Protein AF-A0A955LXI7-F1 (afdb_monomer)

R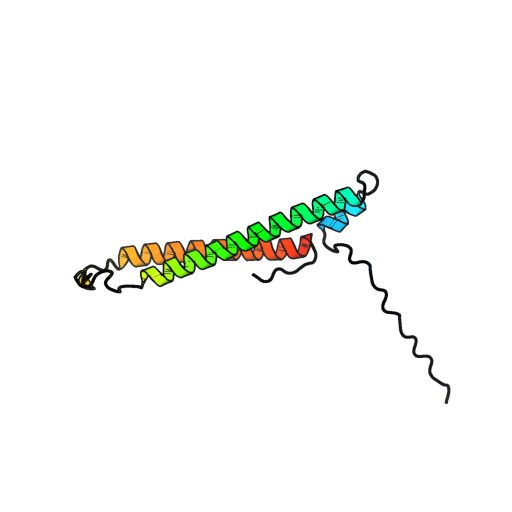adius of gyration: 26.08 Å; Cα contacts (8 Å, |Δi|>4): 73; chains: 1; bounding box: 57×61×72 Å

Secondary structure (DSSP, 8-state):
-------------------SHHHHHHHHTTTSS-HHHHHHHHHHHHHHHHHHHHHHHHHHHHHHHHHHHTT----SSTT----GGG--HHHHHHHHHHHHHHHHHHHHHHHHHHHHHHHHHS-----

pLDDT: mean 79.26, std 18.89, range [39.25, 98.19]

Solvent-accessible surface area (backbone atoms only — not comparable to full-atom values): 7689 Å² total; per-residue (Å²): 142,79,84,86,81,83,80,75,80,70,88,71,81,69,76,89,62,67,75,7,56,52,44,54,56,51,59,71,49,46,91,81,47,61,66,73,59,47,51,55,52,51,53,52,53,50,53,53,52,51,49,55,48,50,53,47,54,50,52,42,55,50,52,50,49,52,56,60,52,73,70,60,75,70,56,91,41,103,82,40,76,72,50,81,85,74,63,55,64,66,64,50,51,55,51,49,54,52,49,52,53,52,42,50,54,46,52,53,50,42,53,54,48,47,56,49,45,24,54,35,50,60,48,86,82,88,130

Mean predicted aligned error: 11.69 Å

Nearest PDB structures (foldseek):
  1fxk-assembly1_B  TM=3.696E-01  e=3.073E+00  Methanothermobacter thermautotrophicus
  7tvb-assembly1_A  TM=4.093E-01  e=9.534E+00  Homo sapiens
  1y1u-assembly2_C-2  TM=3.558E-01  e=7.512E+00  Mus musculus

Foldseek 3Di:
DDDDDPPPPDPDPDDPQQPAPQSVVLVVVCVPDPPVVSVVVLVVVLVVLLVVLVVLVVVLVVLVVVLVCLPVCDQPDPPDCPPPVVDDPVVNVVVNVVSVVVSVVSVVVSVVSQVVSCRGGVDGDDD

Sequence (127 aa):
MSDVVEVQDTNVSNGDYPTGAFAQSLYRNNRKIRQDRADQIIESAQIHYKRECEDIALNIKQLQREQDNMLDLSPTDARSLVLASDFNAKEYTEKDIAIGVKIRNLQIKLDIAQKRYESLFGETLNL

Organism: NCBI:txid2053526

Structure (mmCIF, N/CA/C/O backbone):
data_AF-A0A955LXI7-F1
#
_entry.id   AF-A0A955LXI7-F1
#
loop_
_atom_site.group_PDB
_atom_site.id
_atom_site.type_symbol
_atom_site.label_atom_id
_atom_site.label_alt_id
_atom_site.label_comp_id
_atom_site.label_asym_id
_atom_site.label_entity_id
_atom_site.label_seq_id
_atom_site.pdbx_PDB_ins_code
_atom_site.Cartn_x
_atom_site.Cartn_y
_atom_site.Cartn_z
_atom_site.occupancy
_atom_site.B_iso_or_equiv
_atom_site.auth_seq_id
_atom_site.auth_comp_id
_a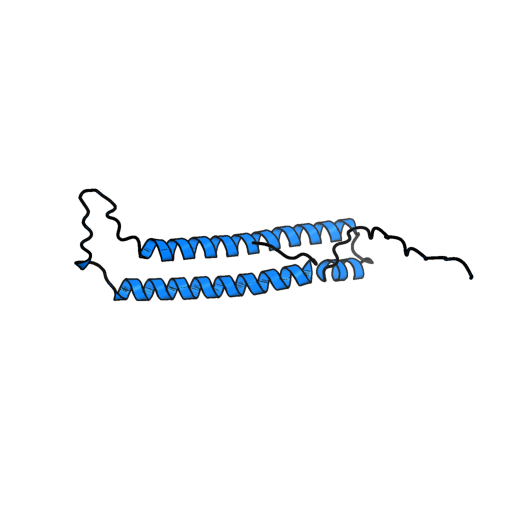tom_site.auth_asym_id
_atom_site.auth_atom_id
_atom_site.pdbx_PDB_model_num
ATOM 1 N N . MET A 1 1 ? 32.423 -48.430 -22.986 1.00 46.81 1 MET A N 1
ATOM 2 C CA . MET A 1 1 ? 33.087 -47.351 -22.233 1.00 46.81 1 MET A CA 1
ATOM 3 C C . MET A 1 1 ? 33.480 -46.307 -23.251 1.00 46.81 1 MET A C 1
ATOM 5 O O . MET A 1 1 ? 34.414 -46.535 -24.005 1.00 46.81 1 MET A O 1
ATOM 9 N N . SER A 1 2 ? 32.677 -45.257 -23.360 1.00 42.22 2 SER A N 1
ATOM 10 C CA . SER A 1 2 ? 32.963 -44.103 -24.206 1.00 42.22 2 SER A CA 1
ATOM 11 C C . SER A 1 2 ? 32.711 -42.888 -23.339 1.00 42.22 2 SER A C 1
ATOM 13 O O . SER A 1 2 ? 31.625 -42.743 -22.777 1.00 42.22 2 SER A O 1
ATOM 15 N N . ASP A 1 3 ? 33.783 -42.136 -23.153 1.00 41.00 3 ASP A N 1
ATOM 16 C CA . ASP A 1 3 ? 33.894 -41.038 -22.219 1.00 41.00 3 ASP A CA 1
ATOM 17 C C . ASP A 1 3 ? 32.977 -39.863 -22.568 1.00 41.00 3 ASP A C 1
ATOM 19 O O . ASP A 1 3 ? 32.769 -39.498 -23.725 1.00 41.00 3 ASP A O 1
ATOM 23 N N . VAL A 1 4 ? 32.448 -39.315 -21.480 1.00 49.19 4 VAL A N 1
ATOM 24 C CA . VAL A 1 4 ? 31.926 -37.975 -21.219 1.00 49.19 4 VAL A CA 1
ATOM 25 C C . VAL A 1 4 ? 32.295 -36.912 -22.261 1.00 49.19 4 VAL A C 1
ATOM 27 O O . VAL A 1 4 ? 33.458 -36.553 -22.416 1.00 49.19 4 VAL A O 1
ATOM 30 N N . VAL A 1 5 ? 31.266 -36.280 -22.830 1.00 42.69 5 VAL A N 1
ATOM 31 C CA . VAL A 1 5 ? 31.273 -34.829 -23.059 1.00 42.69 5 VAL A CA 1
ATOM 32 C C . VAL A 1 5 ? 29.953 -34.293 -22.519 1.00 42.69 5 VAL A C 1
ATOM 34 O O . VAL A 1 5 ? 28.928 -34.272 -23.196 1.00 42.69 5 VAL A O 1
ATOM 37 N N . GLU A 1 6 ? 29.983 -33.930 -21.243 1.00 43.91 6 GLU A N 1
ATOM 38 C CA . GLU A 1 6 ? 28.951 -33.137 -20.594 1.00 43.91 6 GLU A CA 1
ATOM 39 C C . GLU A 1 6 ? 29.071 -31.719 -21.165 1.00 43.91 6 GLU A C 1
ATOM 41 O O . GLU A 1 6 ? 29.999 -30.975 -20.843 1.00 43.91 6 GLU A O 1
ATOM 46 N N . VAL A 1 7 ? 28.194 -31.378 -22.110 1.00 47.66 7 VAL A N 1
ATOM 47 C CA . VAL A 1 7 ? 28.119 -30.018 -22.645 1.00 47.66 7 VAL A CA 1
ATOM 48 C C . VAL A 1 7 ? 27.458 -29.174 -21.563 1.00 47.66 7 VAL A C 1
ATOM 50 O O . VAL A 1 7 ? 26.243 -29.190 -21.387 1.00 47.66 7 VAL A O 1
ATOM 53 N N . GLN A 1 8 ? 28.293 -28.497 -20.778 1.00 39.25 8 GLN A N 1
ATOM 54 C CA . GLN A 1 8 ? 27.874 -27.412 -19.907 1.00 39.25 8 GLN A CA 1
ATOM 55 C C . GLN A 1 8 ? 27.351 -26.292 -20.804 1.00 39.25 8 GLN A C 1
ATOM 57 O O . GLN A 1 8 ? 28.139 -25.524 -21.359 1.00 39.25 8 GLN A O 1
ATOM 62 N N . ASP A 1 9 ? 26.031 -26.219 -20.976 1.00 43.31 9 ASP A N 1
ATOM 63 C CA . ASP A 1 9 ? 25.425 -25.067 -21.623 1.00 43.31 9 ASP A CA 1
ATOM 64 C C . ASP A 1 9 ? 25.665 -23.847 -20.738 1.00 43.31 9 ASP A C 1
ATOM 66 O O . ASP A 1 9 ? 25.190 -23.705 -19.609 1.00 43.31 9 ASP A O 1
ATOM 70 N N . THR A 1 10 ? 26.535 -23.012 -21.283 1.00 40.53 10 THR A N 1
ATOM 71 C CA . THR A 1 10 ? 27.106 -21.815 -20.711 1.00 40.53 10 THR A CA 1
ATOM 72 C C . THR A 1 10 ? 26.027 -20.894 -20.173 1.00 40.53 10 THR A C 1
ATOM 74 O O . THR A 1 10 ? 25.107 -20.501 -20.888 1.00 40.53 10 THR A O 1
ATOM 77 N N . ASN A 1 11 ? 26.224 -20.505 -18.918 1.00 50.91 11 ASN A N 1
ATOM 78 C CA . ASN A 1 11 ? 25.641 -19.344 -18.270 1.00 50.91 11 ASN A CA 1
ATOM 79 C C . ASN A 1 11 ? 25.892 -18.107 -19.156 1.00 50.91 11 ASN A C 1
ATOM 81 O O . ASN A 1 11 ? 26.928 -17.448 -19.055 1.00 50.91 11 ASN A O 1
ATOM 85 N N . VAL A 1 12 ? 24.976 -17.825 -20.084 1.00 46.44 12 VAL A N 1
ATOM 86 C CA . VAL A 1 12 ? 24.955 -16.552 -20.798 1.00 46.44 12 VAL A CA 1
ATOM 87 C C . VAL A 1 12 ? 24.346 -15.563 -19.822 1.00 46.44 12 VAL A C 1
ATOM 89 O O . VAL A 1 12 ? 23.145 -15.593 -19.557 1.00 46.44 12 VAL A O 1
ATOM 92 N N . SER A 1 13 ? 25.195 -14.710 -19.253 1.00 46.88 13 SER A N 1
ATOM 93 C CA . SER A 1 13 ? 24.783 -13.493 -18.565 1.00 46.88 13 SER A CA 1
ATOM 94 C C . SER A 1 13 ? 23.979 -12.647 -19.552 1.00 46.88 13 SER A C 1
ATOM 96 O O . SER A 1 13 ? 24.543 -11.864 -20.320 1.00 46.88 13 SER A O 1
ATOM 98 N N . ASN A 1 14 ? 22.664 -12.866 -19.586 1.00 42.47 14 ASN A N 1
ATOM 99 C CA . ASN A 1 14 ? 21.737 -12.005 -20.295 1.00 42.47 14 ASN A CA 1
ATOM 100 C C . ASN A 1 14 ? 21.895 -10.621 -19.673 1.00 42.47 14 ASN A C 1
ATOM 102 O O . ASN A 1 14 ? 21.660 -10.457 -18.478 1.00 42.47 14 ASN A O 1
ATOM 106 N N . GLY A 1 15 ? 22.354 -9.652 -20.467 1.00 39.41 15 GLY A N 1
ATOM 107 C CA . GLY A 1 15 ? 22.312 -8.250 -20.073 1.00 39.41 15 GLY A CA 1
ATOM 108 C C . GLY A 1 15 ? 20.917 -7.947 -19.537 1.00 39.41 15 GLY A C 1
ATOM 109 O O . GLY A 1 15 ? 19.929 -8.352 -20.150 1.00 39.41 15 GLY A O 1
ATOM 110 N N . ASP A 1 16 ? 20.877 -7.335 -18.360 1.00 47.09 16 ASP A N 1
ATOM 111 C CA . ASP A 1 16 ? 19.719 -7.180 -17.478 1.00 47.09 16 ASP A CA 1
ATOM 112 C C . ASP A 1 16 ? 18.710 -6.175 -18.069 1.00 47.09 16 ASP A C 1
ATOM 114 O O . ASP A 1 16 ? 18.473 -5.086 -17.551 1.00 47.09 16 ASP A O 1
ATOM 118 N N . TYR A 1 17 ? 18.191 -6.477 -19.260 1.00 49.75 17 TYR A N 1
ATOM 119 C CA . TYR A 1 17 ? 17.205 -5.647 -19.927 1.00 49.75 17 TYR A CA 1
ATOM 120 C C . TYR A 1 17 ? 15.866 -5.820 -19.208 1.00 49.75 17 TYR A C 1
ATOM 122 O O . TYR A 1 17 ? 15.455 -6.963 -18.983 1.00 49.75 17 TYR A O 1
ATOM 130 N N . PRO A 1 18 ? 15.147 -4.727 -18.894 1.00 57.59 18 PRO A N 1
ATOM 131 C CA . PRO A 1 18 ? 13.849 -4.812 -18.237 1.00 57.59 18 PRO A CA 1
ATOM 132 C C . PRO A 1 18 ? 12.924 -5.708 -19.071 1.00 57.59 18 PRO A C 1
ATOM 134 O O . PRO A 1 18 ? 12.631 -5.430 -20.234 1.00 57.59 18 PRO A O 1
ATOM 137 N N . THR A 1 19 ? 12.504 -6.834 -18.500 1.00 66.56 19 THR A N 1
ATOM 138 C CA . THR A 1 19 ? 11.799 -7.907 -19.225 1.00 66.56 19 THR A CA 1
ATOM 139 C C . THR A 1 19 ? 10.282 -7.702 -19.287 1.00 66.56 19 THR A C 1
ATOM 141 O O . THR A 1 19 ? 9.582 -8.456 -19.969 1.00 66.56 19 THR A O 1
ATOM 144 N N . GLY A 1 20 ? 9.756 -6.663 -18.631 1.00 80.25 20 GLY A N 1
ATOM 145 C CA . GLY A 1 20 ? 8.323 -6.385 -18.540 1.00 80.25 20 GLY A CA 1
ATOM 146 C C . GLY A 1 20 ? 7.655 -5.895 -19.835 1.00 80.25 20 GLY A C 1
ATOM 147 O O . GLY A 1 20 ? 8.298 -5.431 -20.784 1.00 80.25 20 GLY A O 1
ATOM 148 N N . ALA A 1 21 ? 6.318 -5.967 -19.875 1.00 80.44 21 ALA A N 1
ATOM 149 C CA . ALA A 1 21 ? 5.517 -5.608 -21.052 1.00 80.44 21 ALA A CA 1
ATOM 150 C C . ALA A 1 21 ? 5.751 -4.162 -21.536 1.00 80.44 21 ALA A C 1
ATOM 152 O O . ALA A 1 21 ? 5.604 -3.865 -22.726 1.00 80.44 21 ALA A O 1
ATOM 153 N N . PHE A 1 22 ? 6.131 -3.259 -20.626 1.00 81.56 22 PHE A N 1
ATOM 154 C CA . PHE A 1 22 ? 6.382 -1.855 -20.934 1.00 81.56 22 PHE A CA 1
ATOM 155 C C . PHE A 1 22 ? 7.657 -1.674 -21.771 1.00 81.56 22 PHE A C 1
ATOM 157 O O . PHE A 1 22 ? 7.631 -1.026 -22.821 1.00 81.56 22 PHE A O 1
ATOM 164 N N . ALA A 1 23 ? 8.739 -2.341 -21.368 1.00 79.25 23 ALA A N 1
ATOM 165 C CA . ALA A 1 23 ? 10.004 -2.360 -22.092 1.00 79.25 23 ALA A CA 1
ATOM 166 C C . ALA A 1 23 ? 9.858 -3.023 -23.469 1.00 79.25 23 ALA A C 1
ATOM 168 O O . ALA A 1 23 ? 10.253 -2.451 -24.485 1.00 79.25 23 ALA A O 1
ATOM 169 N N . GLN A 1 24 ? 9.166 -4.166 -23.539 1.00 81.88 24 GLN A N 1
ATOM 170 C CA . GLN A 1 24 ? 8.886 -4.850 -24.807 1.00 81.88 24 GLN A CA 1
ATOM 171 C C . GLN A 1 24 ? 8.121 -3.960 -25.802 1.00 81.88 24 GLN A C 1
ATOM 173 O O . GLN A 1 24 ? 8.411 -3.973 -27.000 1.00 81.88 24 GLN A O 1
ATOM 178 N N . SER A 1 25 ? 7.158 -3.166 -25.324 1.00 79.81 25 SER A N 1
ATOM 179 C CA . SER A 1 25 ? 6.387 -2.236 -26.160 1.00 79.81 25 SER A CA 1
ATOM 180 C C . SER A 1 25 ? 7.235 -1.071 -26.686 1.00 79.81 25 SER A C 1
ATOM 182 O O . SER A 1 25 ? 7.137 -0.699 -27.863 1.00 79.81 25 SER A O 1
ATOM 184 N N . LEU A 1 26 ? 8.087 -0.497 -25.833 1.00 78.31 26 LEU A N 1
ATOM 185 C CA . LEU A 1 26 ? 8.937 0.634 -26.201 1.00 78.31 26 LEU A CA 1
ATOM 186 C C . LEU A 1 26 ? 10.066 0.208 -27.143 1.00 78.31 26 LEU A C 1
ATOM 188 O O . LEU A 1 26 ? 10.273 0.849 -28.175 1.00 78.31 26 LEU A O 1
ATOM 192 N N . TYR A 1 27 ? 10.716 -0.924 -26.869 1.00 76.69 27 TYR A N 1
ATOM 193 C CA . TYR A 1 27 ? 11.778 -1.450 -27.722 1.00 76.69 27 TYR A CA 1
ATOM 194 C C . TYR A 1 27 ? 11.263 -1.997 -29.056 1.00 76.69 27 TYR A C 1
ATOM 196 O O . TYR A 1 27 ? 11.975 -1.906 -30.051 1.00 76.69 27 TYR A O 1
ATOM 204 N N . ARG A 1 28 ? 10.024 -2.505 -29.149 1.00 71.62 28 ARG A N 1
ATOM 205 C CA . ARG A 1 28 ? 9.427 -2.892 -30.448 1.00 71.62 28 ARG A CA 1
ATOM 206 C C . ARG A 1 28 ? 9.191 -1.702 -31.380 1.00 71.62 28 ARG A C 1
ATOM 208 O O . ARG A 1 28 ? 9.219 -1.866 -32.597 1.00 71.62 28 ARG A O 1
ATOM 215 N N . ASN A 1 29 ? 9.022 -0.498 -30.836 1.00 61.69 29 ASN A N 1
ATOM 216 C CA . ASN A 1 29 ? 8.875 0.735 -31.614 1.00 61.69 29 ASN A CA 1
ATOM 217 C C . ASN A 1 29 ? 10.219 1.407 -31.980 1.00 61.69 29 ASN A C 1
ATOM 219 O O . ASN A 1 29 ? 10.211 2.527 -3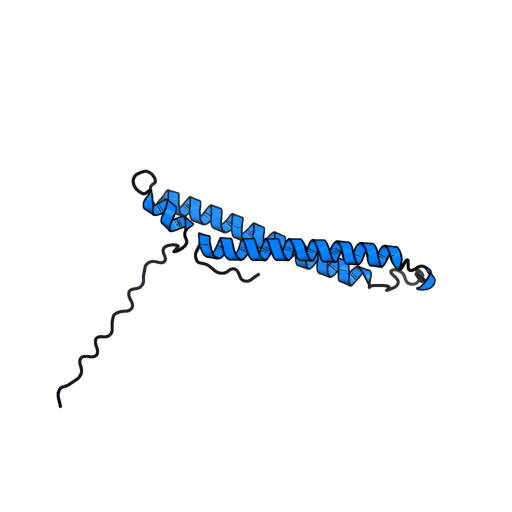2.501 1.00 61.69 29 ASN A O 1
ATOM 223 N N . ASN A 1 30 ? 11.361 0.725 -31.775 1.00 49.94 30 ASN A N 1
ATOM 224 C CA . ASN A 1 30 ? 12.746 1.226 -31.913 1.00 49.94 30 ASN A CA 1
ATOM 225 C C . ASN A 1 30 ? 13.097 1.955 -33.224 1.00 49.94 30 ASN A C 1
ATOM 227 O O . ASN A 1 30 ? 14.127 2.612 -33.305 1.00 49.94 30 ASN A O 1
ATOM 231 N N . ARG A 1 31 ? 12.260 1.913 -34.266 1.00 56.41 31 ARG A N 1
ATOM 232 C CA . ARG A 1 31 ? 12.475 2.760 -35.451 1.00 56.41 31 ARG A CA 1
ATOM 233 C C . ARG A 1 31 ? 12.284 4.262 -35.188 1.00 56.41 31 ARG A C 1
ATOM 235 O O . ARG A 1 31 ? 12.696 5.049 -36.034 1.00 56.41 31 ARG A O 1
ATOM 242 N N . LYS A 1 32 ? 11.660 4.682 -34.074 1.00 59.16 32 LYS A N 1
ATOM 243 C CA . LYS A 1 32 ? 11.348 6.106 -33.797 1.00 59.16 32 LYS A CA 1
ATOM 244 C C . LYS A 1 32 ? 11.900 6.671 -32.482 1.00 59.16 32 LYS A C 1
ATOM 246 O O . LYS A 1 32 ? 11.900 7.889 -32.321 1.00 59.16 32 LYS A O 1
ATOM 251 N N . ILE A 1 33 ? 12.362 5.840 -31.549 1.00 63.28 33 ILE A N 1
ATOM 252 C CA . ILE A 1 33 ? 12.867 6.273 -30.236 1.00 63.28 33 ILE A CA 1
ATOM 253 C C . ILE A 1 33 ? 14.229 5.616 -30.015 1.00 63.28 33 ILE A C 1
ATOM 255 O O . ILE A 1 33 ? 14.357 4.412 -30.191 1.00 63.28 33 ILE A O 1
ATOM 259 N N . ARG A 1 34 ? 15.239 6.417 -29.655 1.00 75.12 34 ARG A N 1
ATOM 260 C CA . ARG A 1 34 ? 16.561 5.916 -29.252 1.00 75.12 34 ARG A CA 1
ATOM 261 C C . ARG A 1 34 ? 16.434 5.147 -27.937 1.00 75.12 34 ARG A C 1
ATOM 263 O O . ARG A 1 34 ? 15.728 5.621 -27.050 1.00 75.12 34 ARG A O 1
ATOM 270 N N . GLN A 1 35 ? 17.128 4.018 -27.826 1.00 77.12 35 GLN A N 1
ATOM 271 C CA . GLN A 1 35 ? 17.102 3.123 -26.665 1.00 77.12 35 GLN A CA 1
ATOM 272 C C . GLN A 1 35 ? 17.250 3.873 -25.331 1.00 77.12 35 GLN A C 1
ATOM 274 O O . GLN A 1 35 ? 16.368 3.756 -24.489 1.00 77.12 35 GLN A O 1
ATOM 279 N N . ASP A 1 36 ? 18.214 4.792 -25.229 1.00 77.94 36 ASP A N 1
ATOM 280 C CA . ASP A 1 36 ? 18.431 5.628 -24.036 1.00 77.94 36 ASP A CA 1
ATOM 281 C C . ASP A 1 36 ? 17.173 6.381 -23.567 1.00 77.94 36 ASP A C 1
ATOM 283 O O . ASP A 1 36 ? 16.927 6.550 -22.376 1.00 77.94 36 ASP A O 1
ATOM 287 N N . ARG A 1 37 ? 16.340 6.846 -24.507 1.00 82.88 37 ARG A N 1
ATOM 288 C CA . ARG A 1 37 ? 15.095 7.553 -24.181 1.00 82.88 37 ARG A CA 1
ATOM 289 C C . ARG A 1 37 ? 13.999 6.589 -23.737 1.00 82.88 37 ARG A C 1
ATOM 291 O O . ARG A 1 37 ? 13.166 6.973 -22.923 1.00 82.88 37 ARG A O 1
ATOM 298 N N . ALA A 1 38 ? 13.960 5.379 -24.290 1.00 83.75 38 ALA A N 1
ATOM 299 C CA . ALA A 1 38 ? 13.041 4.350 -23.817 1.00 83.75 38 ALA A CA 1
ATOM 300 C C . ALA A 1 38 ? 13.388 3.961 -22.375 1.00 83.75 38 ALA A C 1
ATOM 302 O O . ALA A 1 38 ? 12.491 3.947 -21.536 1.00 83.75 38 ALA A O 1
ATOM 303 N N . ASP A 1 39 ? 14.673 3.773 -22.080 1.00 85.19 39 ASP A N 1
ATOM 304 C CA . ASP A 1 39 ? 15.167 3.405 -20.750 1.00 85.19 39 ASP A CA 1
ATOM 305 C C . ASP A 1 39 ? 14.804 4.468 -19.705 1.00 85.19 39 ASP A C 1
ATOM 307 O O . ASP A 1 39 ? 14.183 4.148 -18.695 1.00 85.19 39 ASP A O 1
ATOM 311 N N . GLN A 1 40 ? 15.039 5.751 -20.007 1.00 87.81 40 GLN A N 1
ATOM 312 C CA . GLN A 1 40 ? 14.645 6.867 -19.133 1.00 87.81 40 GLN A CA 1
ATOM 313 C C . GLN A 1 40 ? 13.140 6.901 -18.831 1.00 87.81 40 GLN A C 1
ATOM 315 O O . GLN A 1 40 ? 12.726 7.219 -17.713 1.00 87.81 40 GLN A O 1
ATOM 320 N N . ILE A 1 41 ? 12.301 6.603 -19.829 1.00 88.38 41 ILE A N 1
ATOM 321 C CA . ILE A 1 41 ? 10.843 6.578 -19.659 1.00 88.38 41 ILE A CA 1
ATOM 322 C C . ILE A 1 41 ? 10.431 5.385 -18.791 1.00 88.38 41 ILE A C 1
ATOM 324 O O . ILE A 1 41 ? 9.573 5.547 -17.923 1.00 88.38 41 ILE A O 1
ATOM 328 N N . ILE A 1 42 ? 11.026 4.209 -19.020 1.00 89.56 42 ILE A N 1
ATOM 329 C CA . ILE A 1 42 ? 10.762 2.990 -18.242 1.00 89.56 42 ILE A CA 1
ATOM 330 C C . ILE A 1 42 ? 11.128 3.228 -16.779 1.00 89.56 42 ILE A C 1
ATOM 332 O O . ILE A 1 42 ? 10.278 3.037 -15.914 1.00 89.56 42 ILE A O 1
ATOM 336 N N . GLU A 1 43 ? 12.341 3.712 -16.517 1.00 90.69 43 GLU A N 1
ATOM 337 C CA . GLU A 1 43 ? 12.840 3.980 -15.167 1.00 90.69 43 GLU A CA 1
ATOM 338 C C . GLU A 1 43 ? 11.961 5.003 -14.438 1.00 90.69 43 GLU A C 1
ATOM 340 O O . GLU A 1 43 ? 11.499 4.756 -13.322 1.00 90.69 43 GLU A O 1
ATOM 345 N N . SER A 1 44 ? 11.644 6.124 -15.094 1.00 92.62 44 SER A N 1
ATOM 346 C CA . SER A 1 44 ? 10.774 7.149 -14.509 1.00 92.62 44 SER A CA 1
ATOM 347 C C . SER A 1 44 ? 9.401 6.575 -14.154 1.00 92.62 44 SER A C 1
ATOM 349 O O . SER A 1 44 ? 8.912 6.766 -13.039 1.00 92.62 44 SER A O 1
ATOM 351 N N . ALA A 1 45 ? 8.776 5.843 -15.083 1.00 92.88 45 ALA A N 1
ATOM 352 C CA . ALA A 1 45 ? 7.473 5.229 -14.854 1.00 92.88 45 ALA A CA 1
ATOM 353 C C . ALA A 1 45 ? 7.520 4.213 -13.706 1.00 92.88 45 ALA A C 1
ATOM 355 O O . ALA A 1 45 ? 6.619 4.196 -12.870 1.00 92.88 45 ALA A O 1
ATOM 356 N N . GLN A 1 46 ? 8.580 3.409 -13.641 1.00 93.75 46 GLN A N 1
ATOM 357 C CA . GLN A 1 46 ? 8.786 2.413 -12.601 1.00 93.75 46 GLN A CA 1
ATOM 358 C C . GLN A 1 46 ? 8.905 3.065 -11.220 1.00 93.75 46 GLN A C 1
ATOM 360 O O . GLN A 1 46 ? 8.200 2.654 -10.300 1.00 93.75 46 GLN A O 1
ATOM 365 N N . ILE A 1 47 ? 9.715 4.121 -11.076 1.00 95.12 47 ILE A N 1
ATOM 366 C CA . ILE A 1 47 ? 9.878 4.860 -9.811 1.00 95.12 47 ILE A CA 1
ATOM 367 C C . ILE A 1 47 ? 8.542 5.430 -9.331 1.00 95.12 47 ILE A C 1
ATOM 369 O O . ILE A 1 47 ? 8.185 5.266 -8.163 1.00 95.12 47 ILE A O 1
ATOM 373 N N . HIS A 1 48 ? 7.788 6.081 -10.219 1.00 95.31 48 HIS A N 1
ATOM 374 C CA . HIS A 1 48 ? 6.477 6.624 -9.864 1.00 95.31 48 HIS A CA 1
ATOM 375 C C . HIS A 1 48 ? 5.510 5.523 -9.427 1.00 95.31 48 HIS A C 1
ATOM 377 O O . HIS A 1 48 ? 4.822 5.675 -8.422 1.00 95.31 48 HIS A O 1
ATOM 383 N N . TYR A 1 49 ? 5.498 4.394 -10.133 1.00 96.25 49 TYR A N 1
ATOM 384 C CA . TYR A 1 49 ? 4.615 3.281 -9.802 1.00 96.25 49 TYR A CA 1
ATOM 385 C C . TYR A 1 49 ? 4.955 2.651 -8.442 1.00 96.25 49 TYR A C 1
ATOM 387 O O . TYR A 1 49 ? 4.044 2.359 -7.665 1.00 96.25 49 TYR A O 1
ATOM 395 N N . LYS A 1 50 ? 6.250 2.477 -8.128 1.00 95.75 50 LYS A N 1
ATOM 396 C CA . LYS A 1 50 ? 6.709 1.990 -6.814 1.00 95.75 50 LYS A CA 1
ATOM 397 C C . LYS A 1 50 ? 6.201 2.888 -5.687 1.00 95.75 50 LYS A C 1
ATOM 399 O O . LYS A 1 50 ? 5.552 2.391 -4.772 1.00 95.75 50 LYS A O 1
ATOM 404 N N . ARG A 1 51 ? 6.417 4.202 -5.812 1.00 96.38 51 ARG A N 1
ATOM 405 C CA . ARG A 1 51 ? 5.995 5.198 -4.812 1.00 96.38 51 ARG A CA 1
ATOM 406 C C . ARG A 1 51 ? 4.495 5.169 -4.555 1.00 96.38 51 ARG A C 1
ATOM 408 O O . ARG A 1 51 ? 4.077 5.126 -3.409 1.00 96.38 51 ARG A O 1
ATOM 415 N N . GLU A 1 52 ? 3.683 5.097 -5.605 1.00 97.00 52 GLU A N 1
ATOM 416 C CA . GLU A 1 52 ? 2.226 5.006 -5.442 1.00 97.00 52 GLU A CA 1
ATOM 417 C C . GLU A 1 52 ? 1.805 3.742 -4.675 1.00 97.00 52 GLU A C 1
ATOM 419 O O . GLU A 1 52 ? 0.889 3.782 -3.853 1.00 97.00 52 GLU A O 1
ATOM 424 N N . CYS A 1 53 ? 2.475 2.608 -4.906 1.00 97.06 53 CYS A N 1
ATOM 425 C CA . CYS A 1 53 ? 2.206 1.386 -4.147 1.00 97.06 53 CYS A CA 1
ATOM 426 C C . CYS A 1 53 ? 2.635 1.528 -2.676 1.00 97.06 53 CYS A C 1
ATOM 428 O O . CYS A 1 53 ? 1.892 1.118 -1.782 1.00 97.06 53 CYS A O 1
ATOM 430 N N . GLU A 1 54 ? 3.798 2.133 -2.424 1.00 97.06 54 GLU A N 1
ATOM 431 C CA . GLU A 1 54 ? 4.305 2.437 -1.079 1.00 97.06 54 GLU A CA 1
ATOM 432 C C . GLU A 1 54 ? 3.355 3.368 -0.312 1.00 97.06 54 GLU A C 1
ATOM 434 O O . GLU A 1 54 ? 3.012 3.084 0.837 1.00 97.06 54 GLU A O 1
ATOM 439 N N . ASP A 1 55 ? 2.855 4.422 -0.956 1.00 97.69 55 ASP A N 1
ATOM 440 C CA . ASP A 1 55 ? 1.913 5.373 -0.365 1.00 97.69 55 ASP A CA 1
ATOM 441 C C . ASP A 1 55 ? 0.583 4.698 -0.006 1.00 97.69 55 ASP A C 1
ATOM 443 O O . ASP A 1 55 ? 0.028 4.915 1.075 1.00 97.69 55 ASP A O 1
ATOM 447 N N . ILE A 1 56 ? 0.063 3.822 -0.874 1.00 97.69 56 ILE A N 1
ATOM 448 C CA . ILE A 1 56 ? -1.138 3.032 -0.567 1.00 97.69 56 ILE A CA 1
ATOM 449 C C . ILE A 1 56 ? -0.883 2.110 0.634 1.00 97.69 56 ILE A C 1
ATOM 451 O O . ILE A 1 56 ? -1.718 2.050 1.540 1.00 97.69 56 ILE A O 1
ATOM 455 N N . ALA A 1 57 ? 0.257 1.414 0.670 1.00 97.25 57 ALA A N 1
ATOM 456 C CA . ALA A 1 57 ? 0.623 0.536 1.779 1.00 97.25 57 ALA A CA 1
ATOM 457 C C . ALA A 1 57 ? 0.778 1.309 3.102 1.00 97.25 57 ALA A C 1
ATOM 459 O O . ALA A 1 57 ? 0.330 0.844 4.154 1.00 97.25 57 ALA A O 1
ATOM 460 N N . LEU A 1 58 ? 1.352 2.514 3.055 1.00 97.75 58 LEU A N 1
ATOM 461 C CA . LEU A 1 58 ? 1.463 3.403 4.207 1.00 97.75 58 LEU A CA 1
ATOM 462 C C . LEU A 1 58 ? 0.082 3.827 4.721 1.00 97.75 58 LEU A C 1
ATOM 464 O O . LEU A 1 58 ? -0.168 3.741 5.923 1.00 97.75 58 LEU A O 1
ATOM 468 N N . ASN A 1 59 ? -0.826 4.213 3.824 1.00 97.31 59 ASN A N 1
ATOM 469 C CA . ASN A 1 59 ? -2.194 4.593 4.183 1.00 97.31 59 ASN A CA 1
ATOM 470 C C . ASN A 1 59 ? -2.962 3.436 4.840 1.00 97.31 59 ASN A C 1
ATOM 472 O O . ASN A 1 59 ? -3.684 3.651 5.811 1.00 97.31 59 ASN A O 1
ATOM 476 N N . ILE A 1 60 ? -2.774 2.198 4.363 1.00 97.69 60 ILE A N 1
ATOM 477 C CA . ILE A 1 60 ? -3.338 1.004 5.015 1.00 97.69 60 ILE A CA 1
ATOM 478 C C . ILE A 1 60 ? -2.822 0.892 6.454 1.00 97.69 60 ILE A C 1
ATOM 480 O O . ILE A 1 60 ? -3.628 0.764 7.373 1.00 97.69 60 ILE A O 1
ATOM 484 N N . LYS A 1 61 ? -1.502 0.995 6.666 1.00 97.19 61 LYS A N 1
ATOM 485 C CA . LYS A 1 61 ? -0.891 0.915 8.006 1.00 97.19 61 LYS A CA 1
ATOM 486 C C . LYS A 1 61 ? -1.377 2.038 8.929 1.00 97.19 61 LYS A C 1
ATOM 488 O O . LYS A 1 61 ? -1.561 1.808 10.120 1.00 97.19 61 LYS A O 1
ATOM 493 N N . GLN A 1 62 ? -1.585 3.244 8.404 1.00 96.62 62 GLN A N 1
ATOM 494 C CA . GLN A 1 62 ? -2.131 4.367 9.173 1.00 96.62 62 GLN A CA 1
ATOM 495 C C . GLN A 1 62 ? -3.576 4.109 9.607 1.00 96.62 62 GLN A C 1
ATOM 497 O O . GLN A 1 62 ? -3.877 4.263 10.786 1.00 96.62 62 GLN A O 1
ATOM 502 N N . LEU A 1 63 ? -4.437 3.655 8.693 1.00 96.38 63 LEU A N 1
ATOM 503 C CA . LEU A 1 63 ? -5.833 3.339 9.006 1.00 96.38 63 LEU A CA 1
ATOM 504 C C . LEU A 1 63 ? -5.966 2.160 9.975 1.00 96.38 63 LEU A C 1
ATOM 506 O O . LEU A 1 63 ? -6.844 2.179 10.827 1.00 96.38 63 LEU A O 1
ATOM 510 N N . GLN A 1 64 ? -5.091 1.155 9.879 1.00 95.31 64 GLN A N 1
ATOM 511 C CA . GLN A 1 64 ? -5.045 0.056 10.849 1.00 95.31 64 GLN A CA 1
ATOM 512 C C . GLN A 1 64 ? -4.709 0.568 12.252 1.00 95.31 64 GLN A C 1
ATOM 514 O O . GLN A 1 64 ? -5.401 0.238 13.203 1.00 95.31 64 GLN A O 1
ATOM 519 N N . ARG A 1 65 ? -3.707 1.447 12.376 1.00 94.25 65 ARG A N 1
ATOM 520 C CA . ARG A 1 65 ? -3.381 2.079 13.664 1.00 94.25 65 ARG A CA 1
ATOM 521 C C . ARG A 1 65 ? -4.511 2.960 14.178 1.00 94.25 65 ARG A C 1
ATOM 523 O O . ARG A 1 65 ? -4.747 2.989 15.374 1.00 94.25 65 ARG A O 1
ATOM 530 N N . GLU A 1 66 ? -5.183 3.699 13.297 1.00 92.50 66 GLU A N 1
ATOM 531 C CA . GLU A 1 66 ? -6.361 4.488 13.669 1.00 92.50 66 GLU A CA 1
ATOM 532 C C . GLU A 1 66 ? -7.450 3.581 14.246 1.00 92.50 66 GLU A C 1
ATOM 534 O O . GLU A 1 66 ? -7.963 3.871 15.322 1.00 92.50 66 GLU A O 1
ATOM 539 N N . GLN A 1 67 ? -7.730 2.457 13.583 1.00 90.38 67 GLN A N 1
ATOM 540 C CA . GLN A 1 67 ? -8.679 1.451 14.050 1.00 90.38 67 GLN A CA 1
ATOM 541 C C . GLN A 1 67 ? -8.279 0.868 15.415 1.00 90.38 67 GLN A C 1
ATOM 543 O O . GLN A 1 67 ? -9.103 0.823 16.323 1.00 90.38 67 GLN A O 1
ATOM 548 N N . ASP A 1 68 ? -7.011 0.491 15.591 1.00 89.62 68 ASP A N 1
ATOM 549 C CA . ASP A 1 68 ? -6.501 -0.049 16.857 1.00 89.62 68 ASP A CA 1
ATOM 550 C C . ASP A 1 68 ? -6.585 0.990 17.991 1.00 89.62 68 ASP A C 1
ATOM 552 O O . ASP A 1 68 ? -7.001 0.679 19.107 1.00 89.62 68 ASP A O 1
ATOM 556 N N . ASN A 1 69 ? -6.259 2.251 17.695 1.00 87.25 69 ASN A N 1
ATOM 557 C CA . ASN A 1 69 ? -6.310 3.351 18.658 1.00 87.25 69 ASN A CA 1
ATOM 558 C C . ASN A 1 69 ? -7.746 3.729 19.052 1.00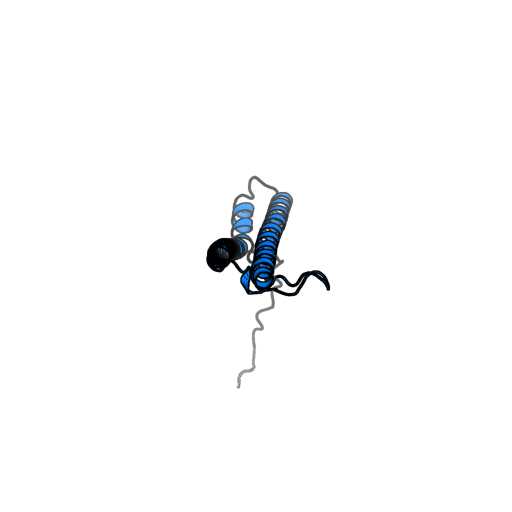 87.25 69 ASN A C 1
ATOM 560 O O . ASN A 1 69 ? -7.943 4.315 20.112 1.00 87.25 69 ASN A O 1
ATOM 564 N N . MET A 1 70 ? -8.764 3.399 18.247 1.00 84.25 70 MET A N 1
ATOM 565 C CA . MET A 1 70 ? -10.163 3.623 18.638 1.00 84.25 70 MET A CA 1
ATOM 566 C C . MET A 1 70 ? -10.588 2.774 19.842 1.00 84.25 70 MET A C 1
ATOM 568 O O . MET A 1 70 ? -11.573 3.106 20.502 1.00 84.25 70 MET A O 1
ATOM 572 N N . LEU A 1 71 ? -9.865 1.687 20.119 1.00 76.62 71 LEU A N 1
ATOM 573 C CA . LEU A 1 71 ? -10.060 0.836 21.291 1.00 76.62 71 LEU A CA 1
ATOM 574 C C . LEU A 1 71 ? -9.202 1.267 22.489 1.00 76.62 71 LEU A C 1
ATOM 576 O O . LEU A 1 71 ? -9.354 0.704 23.577 1.00 76.62 71 LEU A O 1
ATOM 580 N N . ASP A 1 72 ? -8.323 2.257 22.317 1.00 72.62 72 ASP A N 1
ATOM 581 C CA . ASP A 1 72 ? -7.510 2.796 23.400 1.00 72.62 72 ASP A CA 1
ATOM 582 C C . ASP A 1 72 ? -8.359 3.721 24.285 1.00 72.62 72 ASP A C 1
ATOM 584 O O . ASP A 1 72 ? -8.484 4.924 24.066 1.00 72.62 72 ASP A O 1
ATOM 588 N N . LEU A 1 73 ? -8.983 3.116 25.297 1.00 66.56 73 LEU A N 1
ATOM 589 C CA . LEU A 1 73 ? -9.744 3.800 26.345 1.00 66.56 73 LEU A CA 1
ATOM 590 C C . LEU A 1 73 ? -8.845 4.254 27.505 1.00 66.56 73 LEU A C 1
ATOM 592 O O . LEU A 1 73 ? -9.342 4.500 28.610 1.00 66.56 73 LEU A O 1
ATOM 596 N N . SER A 1 74 ? -7.522 4.306 27.309 1.00 61.19 74 SER A N 1
ATOM 597 C CA . SER A 1 74 ? -6.635 4.780 28.360 1.00 61.19 74 SER A CA 1
ATOM 598 C C . SER A 1 74 ? -6.929 6.255 28.675 1.00 61.19 74 SER A C 1
ATOM 600 O O . SER A 1 74 ? -7.155 7.075 27.781 1.00 61.19 74 SER A O 1
ATOM 602 N N . PRO A 1 75 ? -6.985 6.624 29.963 1.00 58.41 75 PRO A N 1
ATOM 603 C CA . PRO A 1 75 ? -7.237 7.999 30.354 1.00 58.41 75 PRO A CA 1
ATOM 604 C C . PRO A 1 75 ? -6.073 8.886 29.888 1.00 58.41 75 PRO A C 1
ATOM 606 O O . PRO A 1 75 ? -4.938 8.714 30.328 1.00 58.41 75 PRO A O 1
ATOM 609 N N . THR A 1 76 ? -6.353 9.856 29.013 1.00 62.72 76 THR A N 1
ATOM 610 C CA . THR A 1 76 ? -5.348 10.783 28.452 1.00 62.72 76 THR A CA 1
ATOM 611 C C . THR A 1 76 ? -4.762 11.754 29.482 1.00 62.72 76 THR A C 1
ATOM 613 O O . THR A 1 76 ? -3.752 12.393 29.212 1.00 62.72 76 THR A O 1
ATOM 616 N N . ASP A 1 77 ? -5.370 11.849 30.668 1.00 53.16 77 ASP A N 1
ATOM 617 C CA . ASP A 1 77 ? -4.910 12.653 31.798 1.00 53.16 77 ASP A CA 1
ATOM 618 C C . ASP A 1 77 ? -5.223 11.942 33.120 1.00 53.16 77 ASP A C 1
ATOM 620 O O . ASP A 1 77 ? -6.272 11.314 33.263 1.00 53.16 77 ASP A O 1
ATOM 624 N N . ALA A 1 78 ? -4.387 12.136 34.147 1.00 57.62 78 ALA A N 1
ATOM 625 C CA . ALA A 1 78 ? -4.573 11.565 35.494 1.00 57.62 78 ALA A CA 1
ATOM 626 C C . ALA A 1 78 ? -5.901 11.966 36.185 1.00 57.62 78 ALA A C 1
ATOM 628 O O . ALA A 1 78 ? -6.237 11.449 37.250 1.00 57.62 78 ALA A O 1
ATOM 629 N N . ARG A 1 79 ? -6.643 12.916 35.600 1.00 56.56 79 ARG A N 1
ATOM 630 C CA . ARG A 1 79 ? -7.957 13.406 36.048 1.00 56.56 79 ARG A CA 1
ATOM 631 C C . ARG A 1 79 ? -9.098 13.076 35.080 1.00 56.56 79 ARG A C 1
ATOM 633 O O . ARG A 1 79 ? -10.250 13.330 35.418 1.00 56.56 79 ARG A O 1
ATOM 640 N N . SER A 1 80 ? -8.789 12.534 33.904 1.00 53.09 80 SER A N 1
ATOM 641 C CA . SER A 1 80 ? -9.758 12.194 32.866 1.00 53.09 80 SER A CA 1
ATOM 642 C C . SER A 1 80 ? -10.111 10.717 32.976 1.00 53.09 80 SER A C 1
ATOM 644 O O . SER A 1 80 ? -9.636 9.881 32.218 1.00 53.09 80 SER A O 1
ATOM 646 N N . LEU A 1 81 ? -10.944 10.377 33.957 1.00 55.75 81 LEU A N 1
ATOM 647 C CA . LEU A 1 81 ? -11.739 9.158 33.867 1.00 55.75 81 LEU A CA 1
ATOM 648 C C . LEU A 1 81 ? -12.791 9.427 32.790 1.00 55.75 81 LEU A C 1
ATOM 650 O O . LEU A 1 81 ? -13.889 9.877 33.109 1.00 55.75 81 LEU A O 1
ATOM 654 N N . VAL A 1 82 ? -12.455 9.182 31.519 1.00 54.84 82 VAL A N 1
ATOM 655 C CA . VAL A 1 82 ? -13.493 8.850 30.539 1.00 54.84 82 VAL A CA 1
ATOM 656 C C . VAL A 1 82 ? -14.110 7.575 31.091 1.00 54.84 82 VAL A C 1
ATOM 658 O O . VAL A 1 82 ? -13.552 6.485 30.973 1.00 54.84 82 VAL A O 1
ATOM 661 N N . LEU A 1 83 ? -15.181 7.734 31.865 1.00 57.28 83 LEU A N 1
ATOM 662 C CA . LEU A 1 83 ? -15.882 6.608 32.440 1.00 57.28 83 LEU A CA 1
ATOM 663 C C . LEU A 1 83 ? -16.321 5.760 31.252 1.00 57.28 83 LEU A C 1
ATOM 665 O O . LEU A 1 83 ? -16.908 6.277 30.304 1.00 57.28 83 LEU A O 1
ATOM 669 N N . ALA A 1 84 ? -16.078 4.453 31.301 1.00 61.06 84 ALA A N 1
ATOM 670 C CA . ALA A 1 84 ? -16.573 3.520 30.288 1.00 61.06 84 ALA A CA 1
ATOM 671 C C . ALA A 1 84 ? -18.101 3.646 30.045 1.00 61.06 84 ALA A C 1
ATOM 673 O O . ALA A 1 84 ? -18.610 3.130 29.055 1.00 61.06 84 ALA A O 1
ATOM 674 N N . SER A 1 85 ? -18.828 4.351 30.925 1.00 63.09 85 SER A N 1
ATOM 675 C CA . SER A 1 85 ? -20.230 4.742 30.762 1.00 63.09 85 SER A CA 1
ATOM 676 C C . SER A 1 85 ? -20.503 5.736 29.629 1.00 63.09 85 SER A C 1
ATOM 678 O O . SER A 1 85 ? -21.618 5.737 29.120 1.00 63.09 85 SER A O 1
ATOM 680 N N . ASP A 1 86 ? -19.529 6.555 29.224 1.00 71.62 86 ASP A N 1
ATOM 681 C CA . ASP A 1 86 ? -19.695 7.562 28.161 1.00 71.62 86 ASP A CA 1
ATOM 682 C C . ASP A 1 86 ? -19.358 7.001 26.767 1.00 71.62 86 ASP A C 1
ATOM 684 O O . ASP A 1 86 ? -19.409 7.708 25.758 1.00 71.62 86 ASP A O 1
ATOM 688 N N . PHE A 1 87 ? -19.023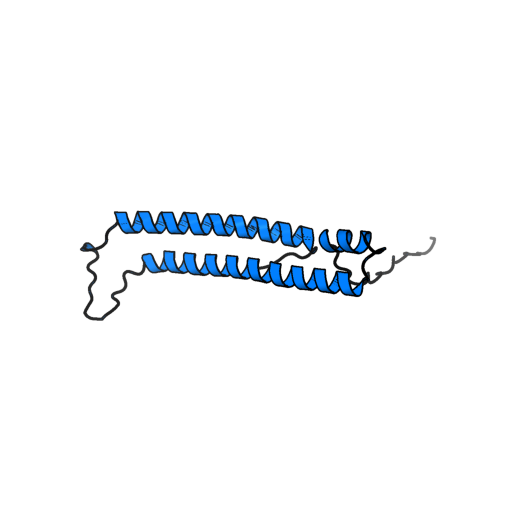 5.710 26.690 1.00 78.50 87 PHE A N 1
ATOM 689 C CA . PHE A 1 87 ? -18.722 5.037 25.436 1.00 78.50 87 PHE A CA 1
ATOM 690 C C . PHE A 1 87 ? -19.973 4.910 24.557 1.00 78.50 87 PHE A C 1
ATOM 692 O O . PHE A 1 87 ? -20.915 4.171 24.856 1.00 78.50 87 PHE A O 1
ATOM 699 N N . ASN A 1 88 ? -19.960 5.589 23.410 1.00 85.31 88 ASN A N 1
ATOM 700 C CA . ASN A 1 88 ? -21.005 5.458 22.403 1.00 85.31 88 ASN A CA 1
ATOM 701 C C . ASN A 1 88 ? -20.726 4.260 21.486 1.00 85.31 88 ASN A C 1
ATOM 703 O O . ASN A 1 88 ? -20.083 4.381 20.441 1.00 85.31 88 ASN A O 1
ATOM 707 N N . ALA A 1 89 ? -21.267 3.099 21.858 1.00 86.88 89 ALA A N 1
ATOM 708 C CA . ALA A 1 89 ? -21.090 1.858 21.106 1.00 86.88 89 ALA A CA 1
ATOM 709 C C . ALA A 1 89 ? -21.548 1.955 19.642 1.00 86.88 89 ALA A C 1
ATOM 711 O O . ALA A 1 89 ? -20.934 1.355 18.758 1.00 86.88 89 ALA A O 1
ATOM 712 N N . LYS A 1 90 ? -22.612 2.720 19.371 1.00 89.94 90 LYS A N 1
ATOM 713 C CA . LYS A 1 90 ? -23.141 2.881 18.015 1.00 89.94 90 LYS A CA 1
ATOM 714 C C . LYS A 1 90 ? -22.165 3.666 17.140 1.00 89.94 90 LYS A C 1
ATOM 716 O O . LYS A 1 90 ? -21.809 3.199 16.065 1.00 89.94 90 LYS A O 1
ATOM 721 N N . GLU A 1 91 ? -21.700 4.813 17.625 1.00 88.81 91 GLU A N 1
ATOM 722 C CA . GLU A 1 91 ? -20.756 5.659 16.889 1.00 88.81 91 GLU A CA 1
ATOM 723 C C . GLU A 1 91 ? -19.404 4.967 16.682 1.00 88.81 91 GLU A C 1
ATOM 725 O O . GLU A 1 91 ? -18.834 5.052 15.594 1.00 88.81 91 GLU A O 1
ATOM 730 N N . TYR A 1 92 ? -18.917 4.238 17.692 1.00 90.12 92 TYR A 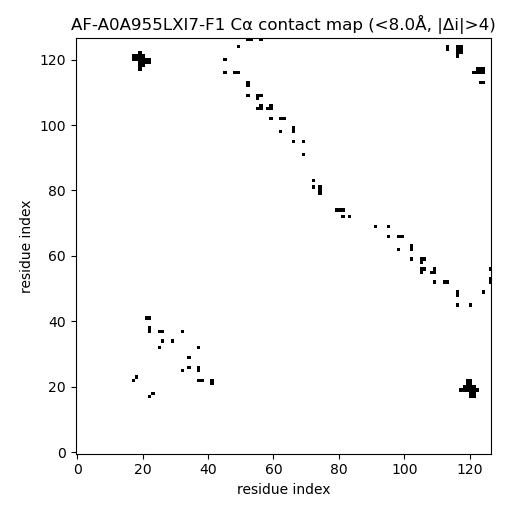N 1
ATOM 731 C CA . TYR A 1 92 ? -17.728 3.400 17.553 1.00 90.12 92 TYR A CA 1
ATOM 732 C C . TYR A 1 92 ? -17.903 2.379 16.422 1.00 90.12 92 TYR A C 1
ATOM 734 O O . TYR A 1 92 ? -17.089 2.336 15.503 1.00 90.12 92 TYR A O 1
ATOM 742 N N . THR A 1 93 ? -18.993 1.605 16.454 1.00 91.69 93 THR A N 1
ATOM 743 C CA . THR A 1 93 ? -19.248 0.534 15.477 1.00 91.69 93 THR A CA 1
ATOM 744 C C . THR A 1 93 ? -19.363 1.088 14.057 1.00 91.69 93 THR A C 1
ATOM 746 O O . THR A 1 93 ? -18.819 0.516 13.116 1.00 91.69 93 THR A O 1
ATOM 749 N N . GLU A 1 94 ? -20.043 2.224 13.886 1.00 94.50 94 GLU A N 1
ATOM 750 C CA . GLU A 1 94 ? -20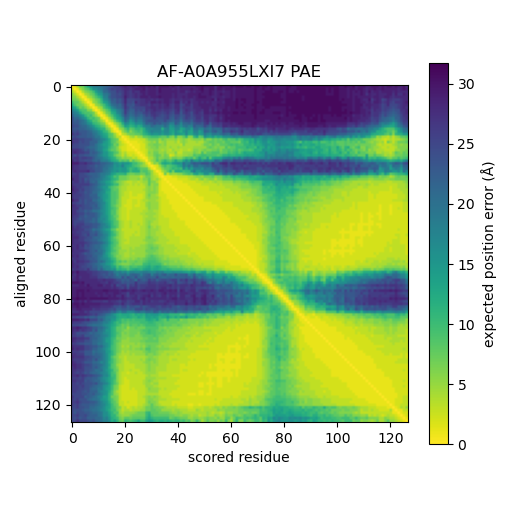.174 2.890 12.586 1.00 94.50 94 GLU A CA 1
ATOM 751 C C . GLU A 1 94 ? -18.812 3.338 12.030 1.00 94.50 94 GLU A C 1
ATOM 753 O O . GLU A 1 94 ? -18.524 3.111 10.850 1.00 94.50 94 GLU A O 1
ATOM 758 N N . LYS A 1 95 ? -17.955 3.934 12.870 1.00 93.50 95 LYS A N 1
ATOM 759 C CA . LYS A 1 95 ? -16.606 4.368 12.473 1.00 93.50 95 LYS A CA 1
ATOM 760 C C . LYS A 1 95 ? -15.680 3.188 12.179 1.00 93.50 95 LYS A C 1
ATOM 762 O O . LYS A 1 95 ? -14.991 3.216 11.161 1.00 93.50 95 LYS A O 1
ATOM 767 N N . ASP A 1 96 ? -15.706 2.155 13.015 1.00 93.94 96 ASP A N 1
ATOM 768 C CA . ASP A 1 96 ? -14.881 0.952 12.871 1.00 93.94 96 ASP A CA 1
ATOM 769 C C . ASP A 1 96 ? -15.181 0.228 11.549 1.00 93.94 96 ASP A C 1
ATOM 771 O O . ASP A 1 96 ? -14.285 -0.007 10.734 1.00 93.94 96 ASP A O 1
ATOM 775 N N . ILE A 1 97 ? -16.467 -0.001 11.254 1.00 96.38 97 ILE A N 1
ATOM 776 C CA . ILE A 1 97 ? -16.902 -0.590 9.980 1.00 96.38 97 ILE A CA 1
ATOM 777 C C . ILE A 1 97 ? -16.472 0.290 8.799 1.00 96.38 97 ILE A C 1
ATOM 779 O O . ILE A 1 97 ? -15.983 -0.220 7.786 1.00 96.38 97 ILE A O 1
ATOM 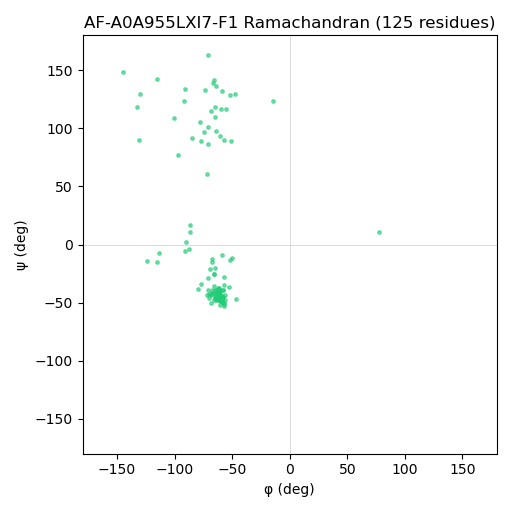783 N N . ALA A 1 98 ? -16.628 1.613 8.907 1.00 96.50 98 ALA A N 1
ATOM 784 C CA . ALA A 1 98 ? -16.249 2.533 7.839 1.00 96.50 98 ALA A CA 1
ATOM 785 C C . ALA A 1 98 ? -14.736 2.505 7.551 1.00 96.50 98 ALA A C 1
ATOM 787 O O . ALA A 1 98 ? -14.336 2.513 6.382 1.00 96.50 98 ALA A O 1
ATOM 788 N N . ILE A 1 99 ? -13.894 2.450 8.587 1.00 96.62 99 ILE A N 1
ATOM 789 C CA . ILE A 1 99 ? -12.440 2.299 8.443 1.00 96.62 99 ILE A CA 1
ATOM 790 C C . ILE A 1 99 ? -12.106 0.939 7.823 1.00 96.62 99 ILE A C 1
ATOM 792 O O . ILE A 1 99 ? -11.351 0.893 6.849 1.00 96.62 99 ILE A O 1
ATOM 796 N N . GLY A 1 100 ? -12.738 -0.146 8.280 1.00 96.94 100 GLY A N 1
ATOM 797 C CA . GLY A 1 100 ? -12.553 -1.485 7.714 1.00 96.94 100 GLY A CA 1
ATOM 798 C C . GLY A 1 100 ? -12.850 -1.553 6.209 1.00 96.94 100 GLY A C 1
ATOM 799 O O . GLY A 1 100 ? -12.062 -2.107 5.436 1.00 96.94 100 GLY A O 1
ATOM 800 N N . VAL A 1 101 ? -13.934 -0.917 5.752 1.00 98.06 101 VAL A N 1
ATOM 801 C CA . VAL A 1 101 ? -14.262 -0.821 4.317 1.00 98.06 101 VAL A CA 1
ATOM 802 C C . VAL A 1 101 ? -13.188 -0.044 3.546 1.00 98.06 101 VAL A C 1
ATOM 804 O O . VAL A 1 101 ? -12.774 -0.473 2.466 1.00 98.06 101 VAL A O 1
ATOM 807 N N . LYS A 1 102 ? -12.691 1.075 4.091 1.00 97.69 102 LYS A N 1
ATOM 808 C CA . LYS A 1 102 ? -11.607 1.855 3.464 1.00 97.69 102 LYS A CA 1
ATOM 809 C C . LYS A 1 102 ? -10.318 1.044 3.348 1.00 97.69 102 LYS A C 1
ATOM 811 O O . LYS A 1 102 ? -9.729 1.013 2.268 1.00 97.69 102 LYS A O 1
ATOM 816 N N . ILE A 1 103 ? -9.917 0.357 4.420 1.00 97.69 103 ILE A N 1
ATOM 817 C CA . ILE A 1 103 ? -8.751 -0.536 4.429 1.00 97.69 103 ILE A CA 1
ATOM 818 C C . ILE A 1 103 ? -8.905 -1.587 3.334 1.00 97.69 103 ILE A C 1
ATOM 820 O O . ILE A 1 103 ? -7.993 -1.774 2.529 1.00 97.69 103 ILE A O 1
ATOM 824 N N . ARG A 1 104 ? -10.075 -2.232 3.243 1.00 98.19 104 ARG A N 1
ATOM 825 C CA . ARG A 1 104 ? -10.301 -3.277 2.243 1.00 98.19 104 ARG A CA 1
ATOM 826 C C . ARG A 1 104 ? -10.204 -2.748 0.814 1.00 98.19 104 ARG A C 1
ATOM 828 O O . ARG A 1 104 ? -9.577 -3.385 -0.030 1.00 98.19 104 ARG A O 1
ATOM 835 N N . ASN A 1 105 ? -10.774 -1.577 0.549 1.00 98.19 105 ASN A N 1
ATOM 836 C CA . ASN A 1 105 ? -10.681 -0.934 -0.761 1.00 98.19 105 ASN A CA 1
ATOM 837 C C . ASN A 1 105 ? -9.229 -0.597 -1.129 1.00 98.19 105 ASN A C 1
ATOM 839 O O . ASN A 1 105 ? -8.817 -0.825 -2.267 1.00 98.19 105 ASN A O 1
ATOM 843 N N . LEU A 1 106 ? -8.434 -0.104 -0.174 1.00 98.06 106 LEU A N 1
ATOM 844 C CA . LEU A 1 106 ? -7.015 0.177 -0.394 1.00 98.06 106 LEU A CA 1
ATOM 845 C C . LEU A 1 106 ? -6.194 -1.097 -0.606 1.00 98.06 106 LEU A C 1
ATOM 847 O O . LEU A 1 106 ? -5.342 -1.110 -1.485 1.00 98.06 106 LEU A O 1
ATOM 851 N N . GLN A 1 107 ? -6.475 -2.179 0.124 1.00 97.81 107 GLN A N 1
ATOM 852 C CA . GLN A 1 107 ? -5.832 -3.480 -0.094 1.00 97.81 107 GLN A CA 1
ATOM 853 C C . GLN A 1 107 ? -6.112 -4.024 -1.498 1.00 97.81 107 GLN A C 1
ATOM 855 O O . GLN A 1 107 ? -5.197 -4.493 -2.166 1.00 97.81 107 GLN A O 1
ATOM 860 N N . ILE A 1 108 ? -7.362 -3.932 -1.966 1.00 98.12 108 ILE A N 1
ATOM 861 C CA . ILE A 1 108 ? -7.728 -4.326 -3.334 1.00 98.12 108 ILE A CA 1
ATOM 862 C C . ILE A 1 108 ? -6.980 -3.456 -4.349 1.00 98.12 108 ILE A C 1
ATOM 864 O O . ILE A 1 108 ? -6.424 -3.974 -5.316 1.00 98.12 108 ILE A O 1
ATOM 868 N N . LYS A 1 109 ? -6.928 -2.137 -4.121 1.00 97.38 109 LYS A N 1
ATOM 869 C CA . LYS A 1 109 ? -6.176 -1.212 -4.978 1.00 97.38 109 LYS A CA 1
ATOM 870 C C . LYS A 1 109 ? -4.689 -1.581 -5.029 1.00 97.38 109 LYS A C 1
ATOM 872 O O . LYS A 1 109 ? -4.120 -1.591 -6.117 1.00 97.38 109 LYS A O 1
ATOM 877 N N . LEU A 1 110 ? -4.087 -1.898 -3.881 1.00 97.38 110 LEU A N 1
ATOM 878 C CA . LEU A 1 110 ? -2.683 -2.287 -3.770 1.00 97.38 110 LEU A CA 1
ATOM 879 C C . LEU A 1 110 ? -2.398 -3.594 -4.516 1.00 97.38 110 LEU A C 1
ATOM 881 O O . LEU A 1 110 ? -1.473 -3.628 -5.316 1.00 97.38 110 LEU A O 1
ATOM 885 N N . ASP A 1 111 ? -3.223 -4.626 -4.330 1.00 96.88 111 ASP A N 1
ATOM 886 C CA . ASP A 1 111 ? -3.077 -5.919 -5.016 1.00 96.88 111 ASP A CA 1
ATOM 887 C C . ASP A 1 111 ? -3.149 -5.766 -6.545 1.00 96.88 111 ASP A C 1
ATOM 889 O O . ASP A 1 111 ? -2.307 -6.285 -7.280 1.00 96.88 111 ASP A O 1
ATOM 893 N N . ILE A 1 112 ? -4.118 -4.987 -7.040 1.00 96.56 112 ILE A N 1
ATOM 894 C CA . ILE A 1 112 ? -4.240 -4.682 -8.472 1.00 96.56 112 ILE A CA 1
ATOM 895 C C . ILE A 1 112 ? -2.993 -3.942 -8.973 1.00 96.56 112 ILE A C 1
ATOM 897 O O . ILE A 1 112 ? -2.470 -4.271 -10.042 1.00 96.56 112 ILE A O 1
ATOM 901 N N . ALA A 1 113 ? -2.515 -2.954 -8.214 1.00 95.06 113 ALA A N 1
ATOM 902 C CA . ALA A 1 113 ? -1.338 -2.174 -8.571 1.00 95.06 113 ALA A CA 1
ATOM 903 C C . ALA A 1 113 ? -0.068 -3.042 -8.592 1.00 95.06 113 ALA A C 1
ATOM 905 O O . ALA A 1 113 ? 0.662 -3.008 -9.578 1.00 95.06 113 ALA A O 1
ATOM 906 N N . GLN A 1 114 ? 0.161 -3.886 -7.584 1.00 95.25 114 GLN A N 1
ATOM 907 C CA . GLN A 1 114 ? 1.314 -4.791 -7.512 1.00 95.25 114 GLN A CA 1
ATOM 908 C C . GLN A 1 114 ? 1.335 -5.788 -8.676 1.00 95.25 114 GLN A C 1
ATOM 910 O O . GLN A 1 114 ? 2.351 -5.914 -9.358 1.00 95.25 114 GLN A O 1
ATOM 915 N N . LYS A 1 115 ? 0.198 -6.427 -8.981 1.00 95.00 115 LYS A N 1
ATOM 916 C CA . LYS A 1 115 ? 0.080 -7.337 -10.138 1.00 95.00 115 LYS A CA 1
ATOM 917 C C . LYS A 1 115 ? 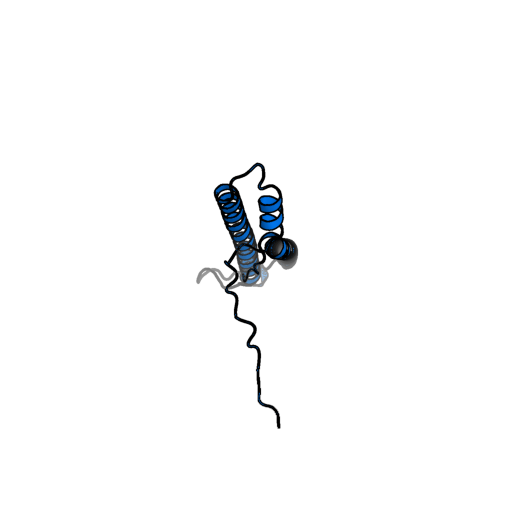0.362 -6.626 -11.454 1.00 95.00 115 LYS A C 1
ATOM 919 O O . LYS A 1 115 ? 0.984 -7.173 -12.366 1.00 95.00 115 LYS A O 1
ATOM 924 N N . ARG A 1 116 ? -0.120 -5.389 -11.583 1.00 94.00 116 ARG A N 1
ATOM 925 C CA . ARG A 1 116 ? 0.107 -4.600 -12.789 1.00 94.00 116 ARG A CA 1
ATOM 926 C C . ARG A 1 116 ? 1.558 -4.147 -12.895 1.00 94.00 116 ARG A C 1
ATOM 928 O O . ARG A 1 116 ? 2.096 -4.178 -13.997 1.00 94.00 116 ARG A O 1
ATOM 935 N N . TYR A 1 117 ? 2.177 -3.767 -11.785 1.00 94.25 117 TYR A N 1
ATOM 936 C CA . TYR A 1 117 ? 3.592 -3.436 -11.701 1.00 94.25 117 TYR A CA 1
ATOM 937 C C . TYR A 1 117 ? 4.456 -4.616 -12.171 1.00 94.25 117 TYR A C 1
ATOM 939 O O . TYR A 1 117 ? 5.257 -4.456 -13.090 1.00 94.25 117 TYR A O 1
ATOM 947 N N . GLU A 1 118 ? 4.208 -5.814 -11.642 1.00 93.12 118 GLU A N 1
ATOM 948 C CA . GLU A 1 118 ? 4.913 -7.035 -12.044 1.00 93.12 118 GLU A CA 1
ATOM 949 C C . GLU A 1 118 ? 4.766 -7.307 -13.545 1.00 93.12 118 GLU A C 1
ATOM 951 O O . GLU A 1 118 ? 5.749 -7.521 -14.248 1.00 93.12 118 GLU A O 1
ATOM 956 N N . SER A 1 119 ? 3.551 -7.184 -14.084 1.00 90.62 119 SER A N 1
ATOM 957 C CA . SER A 1 119 ? 3.316 -7.335 -15.523 1.00 90.62 119 SER A CA 1
ATOM 958 C C . SER A 1 119 ? 4.048 -6.287 -16.378 1.00 90.62 119 SER A C 1
ATOM 960 O O . SER A 1 119 ? 4.503 -6.594 -17.485 1.00 90.62 119 SER A O 1
ATOM 962 N N . LEU A 1 120 ? 4.136 -5.040 -15.909 1.00 89.56 120 LEU A N 1
ATOM 963 C CA . LEU A 1 120 ? 4.721 -3.932 -16.666 1.00 89.56 120 LEU A CA 1
ATOM 964 C C . LEU A 1 120 ? 6.248 -3.933 -16.637 1.00 89.56 120 LEU A C 1
ATOM 966 O O . LEU A 1 120 ? 6.851 -3.633 -17.670 1.00 89.56 120 LEU A O 1
ATOM 970 N N . PHE A 1 121 ? 6.847 -4.279 -15.497 1.00 91.31 121 PHE A N 1
ATOM 971 C CA . PHE A 1 121 ? 8.280 -4.114 -15.242 1.00 91.31 121 PHE A CA 1
ATOM 972 C C . PHE A 1 121 ? 9.029 -5.439 -15.047 1.00 91.31 121 PHE A C 1
ATOM 974 O O . PHE A 1 121 ? 10.245 -5.456 -15.185 1.00 91.31 121 PHE A O 1
ATOM 981 N N . GLY A 1 122 ? 8.328 -6.552 -14.816 1.00 87.75 122 GLY A N 1
ATOM 982 C CA . GLY A 1 122 ? 8.942 -7.867 -14.595 1.00 87.75 122 GLY A CA 1
ATOM 983 C C . GLY A 1 122 ? 9.520 -8.060 -13.189 1.00 87.75 122 GLY A C 1
ATOM 984 O O . GLY A 1 122 ? 10.222 -9.034 -12.951 1.00 87.75 122 GLY A O 1
ATOM 985 N N . GLU A 1 123 ? 9.230 -7.146 -12.261 1.00 88.44 123 GLU A N 1
ATOM 986 C CA . GLU A 1 123 ? 9.701 -7.181 -10.874 1.00 88.44 123 GLU A CA 1
ATOM 987 C C . GLU A 1 123 ? 8.528 -7.341 -9.901 1.00 88.44 123 GLU A C 1
ATOM 989 O O . GLU A 1 123 ? 7.486 -6.705 -10.061 1.00 88.44 123 GLU A O 1
ATOM 994 N N . THR A 1 124 ? 8.716 -8.113 -8.833 1.00 88.31 124 THR A N 1
ATOM 995 C CA . THR A 1 124 ? 7.748 -8.205 -7.732 1.00 88.31 124 THR A CA 1
ATOM 996 C C . THR A 1 124 ? 8.064 -7.164 -6.655 1.00 88.31 124 THR A C 1
ATOM 998 O O . THR A 1 124 ? 9.212 -7.027 -6.231 1.00 88.31 124 THR A O 1
ATOM 1001 N N . LEU A 1 125 ? 7.046 -6.440 -6.179 1.00 86.12 125 LEU A N 1
ATOM 1002 C CA . LEU A 1 125 ? 7.177 -5.503 -5.058 1.00 86.12 125 LEU A CA 1
ATOM 1003 C C . LEU A 1 125 ? 6.864 -6.182 -3.726 1.00 86.12 125 LEU A C 1
ATOM 1005 O O . LEU A 1 125 ? 5.749 -6.659 -3.527 1.00 86.12 125 LEU A O 1
ATOM 1009 N N . ASN A 1 126 ? 7.818 -6.135 -2.796 1.00 82.19 126 ASN A N 1
ATOM 1010 C CA . ASN A 1 126 ? 7.630 -6.544 -1.404 1.00 82.19 126 ASN A CA 1
ATOM 1011 C C . ASN A 1 126 ? 7.414 -5.286 -0.543 1.00 82.19 126 ASN A C 1
ATOM 1013 O O . ASN A 1 126 ? 8.354 -4.510 -0.372 1.00 82.19 126 ASN A O 1
ATOM 1017 N N . LEU A 1 127 ? 6.189 -5.071 -0.046 1.00 81.06 127 LEU A N 1
ATOM 1018 C CA . LEU A 1 127 ? 5.741 -3.856 0.667 1.00 81.06 127 LEU A CA 1
ATOM 1019 C C . LEU A 1 127 ? 5.116 -4.177 2.035 1.00 81.06 127 LEU A C 1
ATOM 1021 O O . LEU A 1 127 ? 4.472 -5.244 2.127 1.00 81.06 127 LEU A O 1
#